Protein AF-A0A944UWL8-F1 (afdb_monomer)

Nearest PDB structures (foldseek):
  5gpy-assembly1_B  TM=2.880E-01  e=5.877E+00  Homo sapiens
  2qlz-assembly1_B  TM=2.282E-01  e=5.483E+00  unclassified

Radius of gyration: 17.54 Å; Cα contacts (8 Å, |Δi|>4): 72; chains: 1; bounding box: 35×22×51 Å

Secondary structure (DSSP, 8-state):
-TTS-HHHHHHHHHHHHHSEEEEEETTEEEEEE----------SSTTS-TT-SSS-----HHHHHHHHGGG-

pLDDT: mean 91.1, std 6.0, range [62.62, 97.12]

Sequence (72 aa):
MLEFEKSVLEVLRQPLEDGTITINRVNASYTYPAQFIMVGAMNPCPCGYLSDPDRDCLCSHRQVENYRSRLS

Foldseek 3Di:
DLPDDPVVVVQVPCCDVVQKDWDDDPVDIDIDGRDDDDDDDDAQFPVNCPPPPVDDDPDDPVRSVVSVVSVD

Mean predicted aligned error: 4.98 Å

Solvent-accessible surface area (backbone atoms only — not comparable to full-atom values): 4684 Å² total; per-residue (Å²): 80,83,87,52,60,67,73,63,57,57,62,48,50,51,24,71,72,69,31,32,45,76,51,80,50,100,90,49,75,48,76,45,86,38,80,75,88,88,85,83,64,66,67,78,28,90,85,52,26,72,83,44,94,91,43,86,53,88,69,52,71,68,54,32,52,63,51,59,53,64,82,108

Structure (mmCIF, N/CA/C/O backbone):
data_AF-A0A944UWL8-F1
#
_entry.id   AF-A0A944UWL8-F1
#
loop_
_atom_site.group_PDB
_atom_site.id
_atom_site.type_symbol
_atom_site.label_atom_id
_atom_site.label_alt_id
_atom_site.label_comp_id
_atom_site.label_asym_id
_atom_site.label_entity_id
_atom_site.label_seq_id
_atom_site.pdbx_PDB_ins_code
_atom_site.Cartn_x
_atom_site.Cartn_y
_atom_site.Cartn_z
_atom_site.occupancy
_atom_site.B_iso_or_equiv
_atom_site.auth_seq_id
_atom_site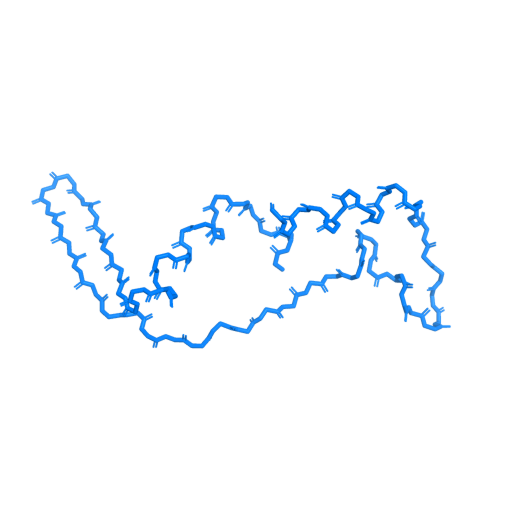.auth_comp_id
_atom_site.auth_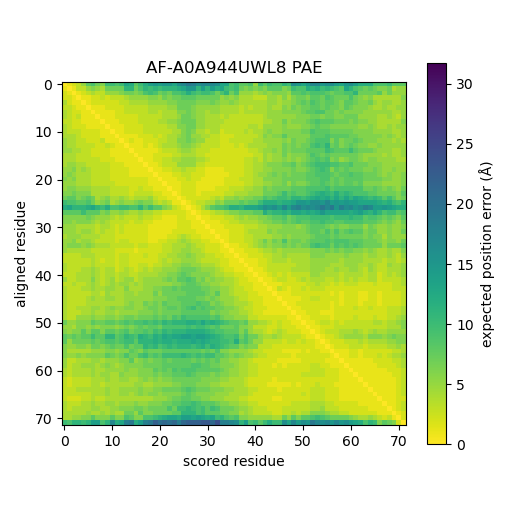asym_id
_atom_site.auth_atom_id
_atom_site.pdbx_PDB_model_num
ATOM 1 N N . MET A 1 1 ? -0.662 1.428 -5.244 1.00 70.44 1 MET A N 1
ATOM 2 C CA . MET A 1 1 ? -0.293 1.331 -3.810 1.00 70.44 1 MET A CA 1
ATOM 3 C C . MET A 1 1 ? 0.897 2.234 -3.521 1.00 70.44 1 MET A C 1
ATOM 5 O O . MET A 1 1 ? 0.778 3.109 -2.684 1.00 70.44 1 MET A O 1
ATOM 9 N N . LEU A 1 2 ? 2.000 2.088 -4.256 1.00 77.50 2 LEU A N 1
ATOM 10 C CA . LEU A 1 2 ? 3.214 2.910 -4.131 1.00 77.50 2 LEU A CA 1
ATOM 11 C C . LEU A 1 2 ? 3.036 4.403 -4.460 1.00 77.50 2 LEU A C 1
ATOM 13 O O . LEU A 1 2 ? 3.934 5.209 -4.223 1.00 77.50 2 LEU A O 1
ATOM 17 N N . GLU A 1 3 ? 1.892 4.750 -5.043 1.00 81.44 3 GLU A N 1
ATOM 18 C CA . GLU A 1 3 ? 1.443 6.101 -5.366 1.00 81.44 3 GLU A CA 1
ATOM 19 C C . GLU A 1 3 ? 0.833 6.833 -4.159 1.00 81.44 3 GLU A C 1
ATOM 21 O O . GLU A 1 3 ? 0.696 8.053 -4.199 1.00 81.44 3 GLU A O 1
ATOM 26 N N . PHE A 1 4 ? 0.463 6.108 -3.098 1.00 83.44 4 PHE A N 1
ATOM 27 C CA . PHE A 1 4 ? -0.062 6.690 -1.864 1.00 83.44 4 PHE A CA 1
ATOM 28 C C . PHE A 1 4 ? 1.067 6.948 -0.865 1.00 83.44 4 PHE A C 1
ATOM 30 O O . PHE A 1 4 ? 2.077 6.242 -0.844 1.00 83.44 4 PHE A O 1
ATOM 37 N N . GLU A 1 5 ? 0.890 7.957 -0.012 1.00 85.75 5 GLU A N 1
ATOM 38 C CA . GLU A 1 5 ? 1.836 8.226 1.068 1.00 8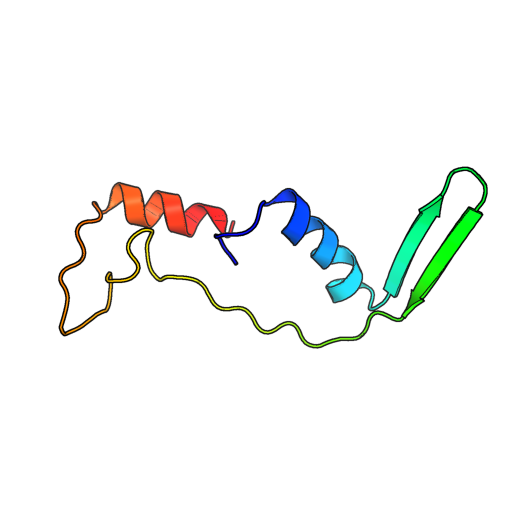5.75 5 GLU A CA 1
ATOM 39 C C . GLU A 1 5 ? 1.928 7.030 2.023 1.00 85.75 5 GLU A C 1
ATOM 41 O O . GLU A 1 5 ? 0.912 6.437 2.392 1.00 85.75 5 GLU A O 1
ATOM 46 N N . LYS A 1 6 ? 3.150 6.700 2.467 1.00 83.94 6 LYS A N 1
ATOM 47 C CA . LYS A 1 6 ? 3.393 5.562 3.370 1.00 83.94 6 LYS A CA 1
ATOM 48 C C . LYS A 1 6 ? 2.530 5.652 4.632 1.00 83.94 6 LYS A C 1
ATOM 50 O O . LYS A 1 6 ? 1.909 4.671 5.008 1.00 83.94 6 LYS A O 1
ATOM 55 N N . SER A 1 7 ? 2.410 6.844 5.219 1.00 87.69 7 SER A N 1
ATOM 56 C CA . S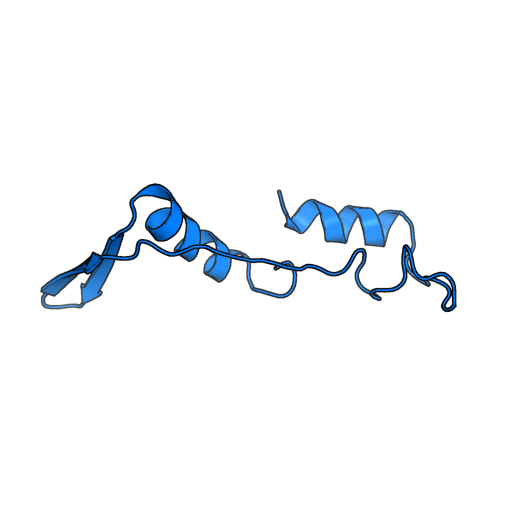ER A 1 7 ? 1.560 7.116 6.389 1.00 87.69 7 SER A CA 1
ATOM 57 C C . SER A 1 7 ? 0.105 6.676 6.196 1.00 87.69 7 SER A C 1
ATOM 59 O O . SER A 1 7 ? -0.489 6.118 7.113 1.00 87.69 7 SER A O 1
ATOM 61 N N . VAL A 1 8 ? -0.466 6.888 5.009 1.00 87.12 8 VAL A N 1
ATOM 62 C CA . VAL A 1 8 ? -1.853 6.517 4.694 1.00 87.12 8 VAL A CA 1
ATOM 63 C C . VAL A 1 8 ? -2.005 5.000 4.608 1.00 87.12 8 VAL A C 1
ATOM 65 O O . VAL A 1 8 ? -2.989 4.454 5.101 1.00 87.12 8 VAL A O 1
ATOM 68 N N . LEU A 1 9 ? -1.027 4.312 4.018 1.00 86.88 9 LEU A N 1
ATOM 69 C CA . LEU A 1 9 ? -1.036 2.852 3.915 1.00 86.88 9 LEU A CA 1
ATOM 70 C C . LEU A 1 9 ? -0.837 2.182 5.279 1.00 86.88 9 LEU A C 1
ATOM 72 O O . LEU A 1 9 ? -1.514 1.202 5.572 1.00 86.88 9 LEU A O 1
ATOM 76 N N . GLU A 1 10 ? 0.021 2.737 6.137 1.00 86.88 10 GLU A N 1
ATOM 77 C CA . GLU A 1 10 ? 0.237 2.222 7.497 1.00 86.88 10 GLU A CA 1
ATOM 78 C C . GLU A 1 10 ? -1.036 2.291 8.353 1.00 86.88 10 GLU A C 1
ATOM 80 O O . GLU A 1 10 ? -1.301 1.390 9.149 1.00 86.88 10 GLU A O 1
ATOM 85 N N . VAL A 1 11 ? -1.880 3.312 8.155 1.00 88.06 11 VAL A N 1
ATOM 86 C CA . VAL A 1 11 ? -3.180 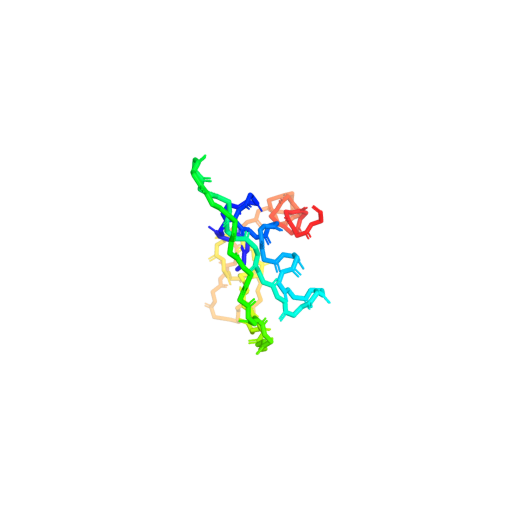3.410 8.845 1.00 88.06 11 VAL A CA 1
ATOM 87 C C . VAL A 1 11 ? -4.115 2.255 8.467 1.00 88.06 11 VAL A C 1
ATOM 89 O O . VAL A 1 11 ? -4.937 1.856 9.288 1.00 88.06 11 VAL A O 1
ATOM 92 N N . LEU A 1 12 ? -3.983 1.676 7.266 1.00 88.88 12 LEU A N 1
ATOM 93 C CA . LEU A 1 12 ? -4.774 0.513 6.845 1.00 88.88 12 LEU A CA 1
ATOM 94 C C . LEU A 1 12 ? -4.314 -0.797 7.497 1.00 88.88 12 LEU A C 1
ATOM 96 O O . LEU A 1 12 ? -5.087 -1.755 7.503 1.00 88.88 12 LEU A O 1
ATOM 100 N N . ARG A 1 13 ? -3.108 -0.847 8.080 1.00 88.88 13 ARG A N 1
ATOM 101 C CA . ARG A 1 13 ? -2.564 -2.067 8.690 1.00 88.88 13 ARG A CA 1
ATOM 102 C C . ARG A 1 13 ? -3.450 -2.564 9.831 1.00 88.88 13 ARG A C 1
ATOM 104 O O . ARG A 1 13 ? -3.830 -3.728 9.844 1.00 88.88 13 ARG A O 1
ATOM 111 N N . GLN A 1 14 ? -3.845 -1.667 10.737 1.00 88.50 14 GLN A N 1
ATOM 112 C CA . GLN A 1 14 ? -4.671 -2.041 11.884 1.00 88.50 14 GLN A CA 1
ATOM 113 C C . GLN A 1 14 ? -6.071 -2.551 11.465 1.00 88.50 14 GLN A C 1
ATOM 115 O O . GLN A 1 14 ? -6.430 -3.646 11.883 1.00 88.50 14 GLN A O 1
ATOM 120 N N . PRO A 1 15 ? -6.851 -1.864 10.601 1.00 93.31 15 PRO A N 1
ATOM 121 C CA . PRO A 1 15 ? -8.126 -2.394 10.111 1.00 93.31 15 PRO A CA 1
ATOM 122 C C . PRO A 1 15 ? -8.024 -3.751 9.410 1.00 93.31 15 PRO A C 1
ATOM 124 O O . PRO A 1 15 ? -8.918 -4.578 9.565 1.00 93.31 15 PRO A O 1
ATOM 127 N N . LEU A 1 16 ? -6.953 -3.984 8.646 1.00 93.25 16 LEU A N 1
ATOM 128 C CA . LEU A 1 16 ? -6.741 -5.250 7.941 1.00 93.25 16 LEU A CA 1
ATOM 129 C C . LEU A 1 16 ? -6.357 -6.398 8.883 1.00 93.25 16 LEU A C 1
ATOM 131 O O . LEU A 1 16 ? -6.731 -7.538 8.616 1.00 93.25 16 LEU A O 1
ATOM 135 N N . GLU A 1 17 ? -5.628 -6.108 9.962 1.00 92.88 17 GLU A N 1
ATOM 136 C CA . GLU A 1 17 ? -5.223 -7.097 10.969 1.00 92.88 17 GLU A CA 1
ATOM 137 C C . GLU A 1 17 ? -6.342 -7.385 11.979 1.00 92.88 17 GLU A C 1
ATOM 139 O O . GLU A 1 17 ? -6.686 -8.544 12.210 1.00 92.88 17 GLU A O 1
ATOM 144 N N . ASP A 1 18 ? -6.945 -6.338 12.543 1.00 94.50 18 ASP A N 1
ATOM 145 C CA . ASP A 1 18 ? -7.899 -6.439 13.653 1.00 94.50 18 ASP A CA 1
ATOM 146 C C . ASP A 1 18 ? -9.357 -6.547 13.180 1.00 94.50 18 ASP A C 1
ATOM 148 O O . ASP A 1 18 ? -10.255 -6.858 13.966 1.00 94.50 18 ASP A O 1
ATOM 152 N N . GLY A 1 19 ? -9.638 -6.214 11.915 1.00 95.38 19 GLY A N 1
ATOM 153 C CA . GLY A 1 19 ? -11.003 -6.144 11.386 1.00 95.38 19 GLY A CA 1
ATOM 154 C C . GLY A 1 19 ? -11.861 -5.055 12.037 1.00 95.38 19 GLY A C 1
ATOM 155 O O . GLY A 1 19 ? -13.088 -5.093 11.926 1.00 95.38 19 GLY A O 1
ATOM 156 N N . THR A 1 20 ? -11.249 -4.096 12.735 1.00 95.06 20 THR A N 1
ATOM 157 C CA . T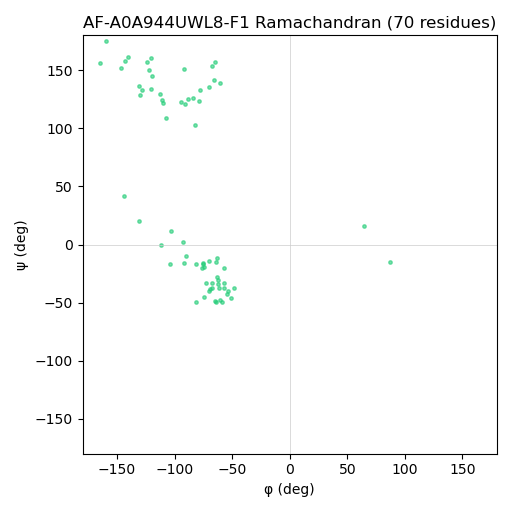HR A 1 20 ? -11.914 -2.970 13.404 1.00 95.06 20 THR A CA 1
ATOM 158 C C . THR A 1 20 ? -11.069 -1.704 13.291 1.00 95.06 20 THR A C 1
ATOM 160 O O . THR A 1 20 ? -9.863 -1.762 13.066 1.00 95.06 20 THR A O 1
ATOM 163 N N . ILE A 1 21 ? -11.701 -0.539 13.425 1.00 93.75 21 ILE A N 1
ATOM 164 C CA . ILE A 1 21 ? -11.012 0.754 13.451 1.00 93.75 21 ILE A CA 1
ATOM 165 C C . ILE A 1 21 ? -11.484 1.582 14.641 1.00 93.75 21 ILE A C 1
ATOM 167 O O . ILE A 1 21 ? -12.685 1.672 14.907 1.00 93.75 21 ILE A O 1
ATOM 171 N N . THR A 1 22 ? -10.540 2.220 15.332 1.00 93.12 22 THR A N 1
ATOM 172 C CA . THR A 1 22 ? -10.822 3.094 16.475 1.00 93.12 22 THR A CA 1
ATOM 173 C C . THR A 1 22 ? -10.535 4.549 16.122 1.00 93.12 22 THR A C 1
ATOM 175 O O . THR A 1 22 ? -9.428 4.905 15.724 1.00 93.12 22 THR A O 1
ATOM 178 N N . ILE A 1 23 ? -11.538 5.410 16.290 1.00 91.88 23 ILE A N 1
ATOM 179 C CA . ILE A 1 23 ? -11.469 6.845 16.016 1.00 91.88 23 ILE A CA 1
ATOM 180 C C . ILE A 1 23 ? -11.449 7.596 17.347 1.00 91.88 23 ILE A C 1
ATOM 182 O O . ILE A 1 23 ? -12.470 7.696 18.031 1.00 91.88 23 ILE A O 1
ATOM 186 N N . ASN A 1 24 ? -10.296 8.174 17.682 1.00 93.31 24 ASN A N 1
ATOM 187 C CA . ASN A 1 24 ? -10.134 9.027 18.857 1.00 93.31 24 ASN A CA 1
ATOM 188 C C . ASN A 1 24 ? -10.452 10.491 18.515 1.00 93.31 24 ASN A C 1
ATOM 190 O O . ASN A 1 24 ? -9.878 11.082 17.599 1.00 93.31 24 ASN A O 1
ATOM 194 N N . ARG A 1 25 ? -11.375 11.087 19.266 1.00 93.88 25 ARG A N 1
ATOM 195 C CA . ARG A 1 25 ? -11.745 12.508 19.239 1.00 93.88 25 ARG A CA 1
ATOM 196 C C . ARG A 1 25 ? -11.505 13.100 20.628 1.00 93.88 25 ARG A C 1
ATOM 198 O O . ARG A 1 25 ? -11.475 12.371 21.611 1.00 93.88 25 ARG A O 1
ATOM 205 N N . VAL A 1 26 ? -11.396 14.427 20.717 1.00 94.00 26 VAL A N 1
ATOM 206 C CA . VAL A 1 26 ? -11.081 15.152 21.969 1.00 94.00 26 VAL A CA 1
ATOM 207 C C . VAL A 1 26 ? -11.936 14.697 23.161 1.00 94.00 26 VAL A C 1
ATOM 209 O O . VAL A 1 26 ? -11.419 14.577 24.263 1.00 94.00 26 VAL A O 1
ATOM 212 N N . ASN A 1 27 ? -13.218 14.391 22.934 1.00 95.25 27 ASN A N 1
ATOM 213 C CA . ASN A 1 27 ? -14.165 14.044 23.998 1.00 95.25 27 ASN A CA 1
ATOM 214 C C . ASN A 1 27 ? -14.631 12.577 23.985 1.00 95.25 27 ASN A C 1
ATOM 216 O O . ASN A 1 27 ? -15.481 12.222 24.796 1.00 95.25 27 ASN A O 1
ATOM 220 N N . ALA A 1 28 ? -14.167 11.742 23.047 1.00 95.56 28 ALA A N 1
ATOM 221 C CA . ALA A 1 28 ? -14.679 10.377 22.904 1.00 95.56 28 ALA A CA 1
ATOM 222 C C . ALA A 1 28 ? -13.788 9.480 22.037 1.00 95.56 28 ALA A C 1
ATOM 224 O O . ALA A 1 28 ? -13.093 9.950 21.137 1.00 95.56 28 ALA A O 1
ATOM 225 N N . SER A 1 29 ? -13.896 8.172 22.259 1.00 96.56 29 SER A N 1
ATOM 226 C CA . SER A 1 29 ? -13.317 7.130 21.411 1.00 96.56 29 SER A CA 1
ATOM 227 C C . SER A 1 29 ? -14.435 6.234 20.884 1.00 96.56 29 SER A C 1
ATOM 229 O O . SER A 1 29 ? -15.324 5.852 21.646 1.00 96.56 29 SER A O 1
ATOM 231 N N . TYR A 1 30 ? -14.409 5.931 19.587 1.00 96.06 30 TYR A N 1
ATOM 232 C CA . TYR A 1 30 ? -15.418 5.101 18.927 1.00 96.06 30 TYR A CA 1
ATOM 233 C C . TYR A 1 30 ? -14.743 3.976 18.150 1.00 96.06 30 TYR A C 1
ATOM 235 O O . TYR A 1 30 ? -13.832 4.250 17.372 1.00 96.06 30 TYR A O 1
ATOM 243 N N . THR A 1 31 ? -15.227 2.745 18.301 1.00 95.62 31 THR A N 1
ATOM 244 C CA . THR A 1 31 ? -14.729 1.580 17.558 1.00 95.62 31 THR A CA 1
ATOM 245 C C . THR A 1 31 ? -15.801 1.065 16.605 1.00 95.62 31 THR A C 1
ATOM 247 O O . THR A 1 31 ? -16.941 0.846 17.013 1.00 95.62 31 THR A O 1
ATOM 250 N N . TYR A 1 32 ? -15.430 0.867 15.340 1.00 94.69 32 TYR A N 1
ATOM 251 C CA . TYR A 1 32 ? -16.314 0.388 14.276 1.00 94.69 32 TYR A CA 1
ATOM 252 C C . TYR A 1 32 ? -15.767 -0.894 13.635 1.00 94.69 32 TYR A C 1
ATOM 254 O O . TYR A 1 32 ? -14.546 -1.064 13.572 1.00 94.69 32 TYR A O 1
ATOM 262 N N . PRO A 1 33 ? -16.637 -1.785 13.124 1.00 96.00 33 PRO A N 1
ATOM 263 C CA . PRO A 1 33 ? -16.201 -2.929 12.332 1.00 96.00 33 PRO A CA 1
ATOM 264 C C . PRO A 1 33 ? -15.582 -2.466 11.005 1.00 96.00 33 PRO A C 1
ATOM 266 O O . PRO A 1 33 ? -16.067 -1.530 10.372 1.00 96.00 33 PRO A O 1
ATOM 269 N N . ALA A 1 34 ? -14.519 -3.142 10.581 1.00 94.88 34 ALA A N 1
ATOM 270 C CA . ALA A 1 34 ? -13.743 -2.839 9.381 1.00 94.88 34 ALA A CA 1
ATOM 271 C C . ALA A 1 34 ? -13.244 -4.125 8.693 1.00 94.88 34 ALA A C 1
ATOM 273 O O . ALA A 1 34 ? -12.107 -4.200 8.241 1.00 94.88 34 ALA A O 1
ATOM 274 N N . GLN A 1 35 ? -14.087 -5.156 8.608 1.00 94.81 35 GLN A N 1
ATOM 275 C CA . GLN A 1 35 ? -13.766 -6.381 7.872 1.00 94.81 35 GLN A CA 1
ATOM 276 C C . GLN A 1 35 ? -14.051 -6.179 6.381 1.00 94.81 35 GLN A C 1
ATOM 278 O O . GLN A 1 35 ? -15.203 -6.202 5.948 1.00 94.81 35 GLN A O 1
ATOM 283 N N . PHE A 1 36 ? -13.000 -5.963 5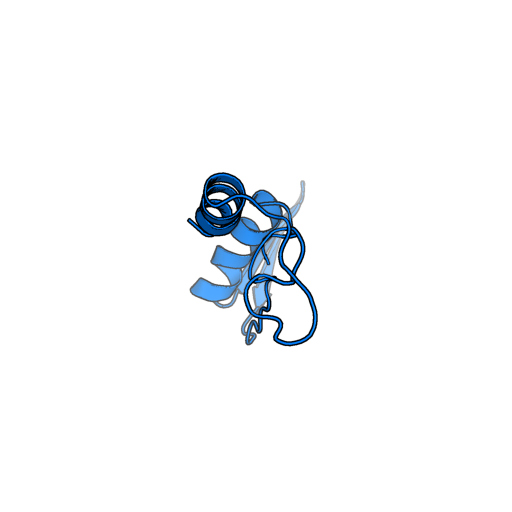.593 1.00 92.44 36 PHE A N 1
ATOM 284 C CA . PHE A 1 36 ? -13.093 -5.786 4.144 1.00 92.44 36 PHE A CA 1
ATOM 285 C C . PHE A 1 36 ? -11.937 -6.487 3.423 1.00 92.44 36 PHE A C 1
ATOM 287 O O . PHE A 1 36 ? -10.905 -6.793 4.013 1.00 92.44 36 PHE A O 1
ATOM 294 N N . ILE A 1 37 ? -12.113 -6.728 2.123 1.00 92.62 37 ILE A N 1
ATOM 295 C CA . ILE A 1 37 ? -11.053 -7.238 1.249 1.00 92.62 37 ILE A CA 1
ATOM 296 C C . ILE A 1 37 ? -10.374 -6.045 0.580 1.00 92.62 37 ILE A C 1
ATOM 298 O O . ILE A 1 37 ? -11.027 -5.266 -0.115 1.00 92.62 37 ILE A O 1
ATOM 302 N N . MET A 1 38 ? -9.060 -5.914 0.762 1.00 90.31 38 MET A N 1
ATOM 303 C CA . MET A 1 38 ? -8.256 -4.925 0.047 1.00 90.31 38 MET A CA 1
ATOM 304 C C . MET A 1 38 ? -7.700 -5.529 -1.242 1.00 90.31 38 MET A C 1
ATOM 306 O O . MET A 1 38 ? -6.942 -6.495 -1.209 1.00 90.31 38 MET A O 1
ATOM 310 N N . VAL A 1 39 ? -8.033 -4.918 -2.377 1.00 91.19 39 VAL A N 1
ATOM 311 C CA . VAL A 1 39 ? -7.438 -5.239 -3.679 1.00 91.19 39 VAL A CA 1
ATOM 312 C C . VAL A 1 39 ? -6.569 -4.063 -4.103 1.00 91.19 39 VAL A C 1
ATOM 314 O O . VAL A 1 39 ? -7.044 -2.933 -4.194 1.00 91.19 39 VAL A O 1
ATOM 317 N N . GLY A 1 40 ? -5.284 -4.320 -4.328 1.00 88.56 40 GLY A N 1
ATOM 318 C CA . GLY A 1 40 ? -4.309 -3.303 -4.703 1.00 88.56 40 GLY A CA 1
ATOM 319 C C . GLY A 1 40 ? -3.673 -3.594 -6.055 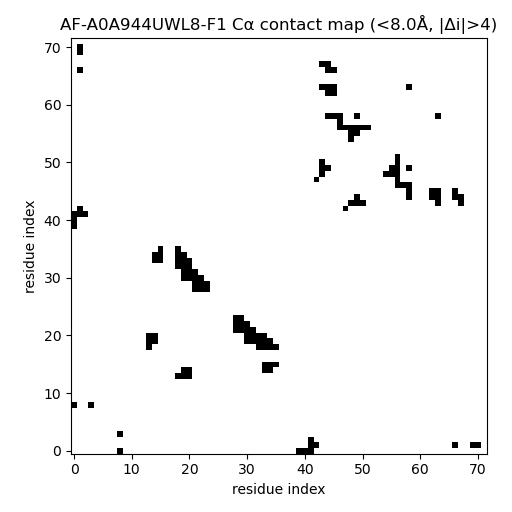1.00 88.56 40 GLY A C 1
ATOM 320 O O . GLY A 1 40 ? -3.403 -4.743 -6.390 1.00 88.56 40 GLY A O 1
ATOM 321 N N . ALA A 1 41 ? -3.382 -2.530 -6.798 1.00 88.62 41 ALA A N 1
ATOM 322 C CA . ALA A 1 41 ? -2.509 -2.556 -7.962 1.00 88.62 41 ALA A CA 1
ATOM 323 C C . ALA A 1 41 ? -1.373 -1.543 -7.772 1.00 88.62 41 ALA A C 1
ATOM 325 O O . ALA A 1 41 ? -1.481 -0.586 -6.991 1.00 88.62 41 ALA A O 1
ATOM 326 N N . MET A 1 42 ? -0.271 -1.767 -8.473 1.00 89.00 42 MET A N 1
ATOM 327 C CA . MET A 1 42 ? 0.876 -0.867 -8.516 1.00 89.00 42 MET A CA 1
ATOM 328 C C . MET A 1 42 ? 1.513 -0.942 -9.893 1.00 89.00 42 MET A C 1
ATOM 330 O O . MET A 1 42 ? 1.448 -1.982 -10.553 1.00 89.00 42 MET A O 1
ATOM 334 N N . ASN A 1 43 ? 2.151 0.146 -10.305 1.00 92.12 43 ASN A N 1
ATOM 335 C CA . ASN A 1 43 ? 2.932 0.128 -11.530 1.00 92.12 43 ASN A CA 1
ATOM 336 C C . ASN A 1 43 ? 4.172 -0.775 -11.363 1.00 92.12 43 ASN A C 1
ATOM 338 O O . ASN A 1 43 ? 4.672 -0.945 -10.250 1.00 92.12 43 ASN A O 1
ATOM 342 N N . PRO A 1 44 ? 4.716 -1.361 -12.444 1.00 91.44 44 PRO A N 1
ATOM 343 C CA . PRO A 1 44 ? 5.918 -2.197 -12.362 1.00 91.44 44 PRO A CA 1
ATOM 344 C C . PRO A 1 44 ? 7.212 -1.382 -12.151 1.00 91.44 44 PRO A C 1
ATOM 346 O O . PRO A 1 44 ? 8.233 -1.935 -11.723 1.00 91.44 44 PRO A O 1
ATOM 349 N N . CYS A 1 45 ? 7.164 -0.080 -12.456 1.00 93.31 45 CYS A N 1
ATOM 350 C CA . CYS A 1 45 ? 8.208 0.938 -12.299 1.00 93.31 45 CYS A CA 1
ATOM 351 C C . CYS A 1 45 ? 7.568 2.350 -12.294 1.00 93.31 45 CYS A C 1
ATOM 353 O O . CYS A 1 45 ? 6.377 2.463 -12.589 1.00 93.31 45 CYS A O 1
ATOM 355 N N . PRO A 1 46 ? 8.329 3.440 -12.054 1.00 92.31 46 PRO A N 1
ATOM 356 C CA . PRO A 1 46 ? 7.785 4.803 -12.062 1.00 92.31 46 PRO A CA 1
ATOM 357 C C . PRO A 1 46 ? 7.102 5.232 -13.366 1.00 92.31 46 PRO A C 1
ATOM 359 O O . PRO A 1 46 ? 6.162 6.017 -13.316 1.00 92.31 46 PRO A O 1
ATOM 362 N N . CYS A 1 47 ? 7.572 4.755 -14.525 1.00 93.50 47 CYS A N 1
ATOM 363 C CA . CYS A 1 47 ? 6.976 5.112 -15.816 1.00 93.50 47 CYS A CA 1
ATOM 364 C C . CYS A 1 47 ? 5.861 4.158 -16.271 1.00 93.50 47 CYS A C 1
ATOM 366 O O . CYS A 1 47 ? 5.177 4.471 -17.236 1.00 93.50 47 CYS A O 1
ATOM 368 N N . GLY A 1 48 ? 5.670 3.018 -15.601 1.00 93.56 48 GLY A N 1
ATOM 369 C CA . GLY A 1 48 ? 4.619 2.044 -15.912 1.00 93.56 48 GLY A CA 1
ATOM 370 C C . GLY A 1 48 ? 4.957 0.983 -16.968 1.00 93.56 48 GLY A C 1
ATOM 371 O O . GLY A 1 48 ? 4.279 -0.036 -17.005 1.00 93.56 48 GLY A O 1
ATOM 372 N N . TYR A 1 49 ? 6.017 1.151 -17.766 1.00 96.06 49 TYR A N 1
ATOM 373 C CA . TYR A 1 49 ? 6.244 0.342 -18.981 1.00 96.06 49 TYR A CA 1
ATOM 374 C C . TYR A 1 49 ? 7.303 -0.764 -18.859 1.00 96.06 49 TYR A C 1
ATOM 376 O O . TYR A 1 49 ? 7.720 -1.332 -19.858 1.00 96.06 49 TYR A O 1
ATOM 384 N N . LEU A 1 50 ? 7.781 -1.096 -17.653 1.00 93.94 50 LEU A N 1
ATOM 385 C CA . LEU A 1 50 ? 8.882 -2.066 -17.473 1.00 93.94 50 LEU A CA 1
ATOM 386 C C . LEU A 1 50 ? 8.616 -3.461 -18.075 1.00 93.94 50 LEU A C 1
ATOM 388 O O . LEU A 1 50 ? 9.559 -4.209 -18.312 1.00 93.94 50 LEU A O 1
ATOM 392 N N . SER A 1 51 ? 7.355 -3.812 -18.306 1.00 91.88 51 SER A N 1
ATOM 393 C CA . SER A 1 51 ? 6.921 -5.091 -18.878 1.00 91.88 51 SER A CA 1
ATOM 394 C C . SER A 1 51 ? 5.934 -4.910 -20.037 1.00 91.88 51 SER A C 1
ATOM 396 O O . SER A 1 51 ? 5.158 -5.819 -20.321 1.00 91.88 51 SER A O 1
ATOM 398 N N . ASP A 1 52 ? 5.914 -3.727 -20.652 1.00 94.88 52 ASP A N 1
ATOM 399 C CA . ASP A 1 52 ? 5.035 -3.415 -21.779 1.00 94.88 52 ASP A CA 1
ATOM 400 C C . ASP A 1 52 ? 5.684 -3.902 -23.095 1.00 94.88 52 ASP A C 1
ATOM 402 O O . ASP A 1 52 ? 6.850 -3.586 -23.339 1.00 94.88 52 ASP A O 1
ATOM 406 N N . PRO A 1 53 ? 4.991 -4.711 -23.919 1.00 93.44 53 PRO A N 1
ATOM 407 C CA . PRO A 1 53 ? 5.541 -5.218 -25.177 1.00 93.44 53 PRO A CA 1
ATOM 408 C C . PRO A 1 53 ? 5.562 -4.172 -26.304 1.00 93.44 53 PRO A C 1
ATOM 410 O O . PRO A 1 53 ? 6.318 -4.338 -27.259 1.00 93.44 53 PRO A O 1
ATOM 413 N N . ASP A 1 54 ? 4.748 -3.118 -26.200 1.00 95.31 54 ASP A N 1
ATOM 414 C CA . ASP A 1 54 ? 4.562 -2.093 -27.231 1.00 95.31 54 ASP A CA 1
ATOM 415 C C . ASP A 1 54 ? 5.291 -0.779 -26.891 1.00 95.31 54 ASP A C 1
ATOM 417 O O . ASP A 1 54 ? 5.473 0.078 -27.763 1.00 95.31 54 ASP A O 1
ATOM 421 N N . ARG A 1 55 ? 5.696 -0.584 -25.627 1.00 94.88 55 ARG A N 1
ATOM 422 C CA . ARG A 1 55 ? 6.369 0.635 -25.147 1.00 94.88 55 ARG A CA 1
ATOM 423 C C . ARG A 1 55 ? 7.642 0.352 -24.365 1.00 94.88 55 ARG A C 1
ATOM 425 O O . ARG A 1 55 ? 7.627 -0.317 -23.338 1.00 94.88 55 ARG A O 1
ATOM 432 N N . ASP A 1 56 ? 8.721 1.017 -24.769 1.00 94.38 56 ASP A N 1
ATOM 433 C CA . ASP A 1 56 ? 9.992 0.944 -24.057 1.00 94.38 56 ASP A CA 1
ATOM 434 C C . ASP A 1 56 ? 9.950 1.653 -22.693 1.00 94.38 56 ASP A C 1
ATOM 436 O O . ASP A 1 56 ? 9.505 2.797 -22.538 1.00 94.38 56 ASP A O 1
ATOM 440 N N . CYS A 1 57 ? 10.505 0.984 -21.685 1.00 96.06 57 CYS A N 1
ATOM 441 C CA . CYS A 1 57 ? 10.739 1.560 -20.370 1.00 96.06 57 CYS A CA 1
ATOM 442 C C . CYS A 1 57 ? 11.992 2.445 -20.370 1.00 96.06 57 CYS A C 1
ATOM 444 O O . CYS A 1 57 ? 13.097 1.980 -20.632 1.00 96.06 57 CYS A O 1
ATOM 446 N N . LEU A 1 58 ? 11.838 3.712 -19.977 1.00 96.31 58 LEU A N 1
ATOM 447 C CA .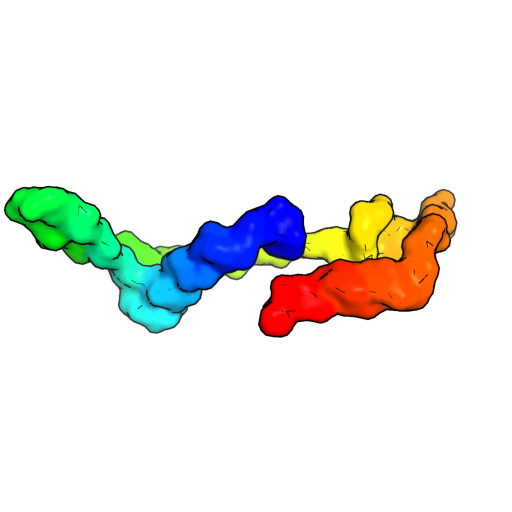 LEU A 1 58 ? 12.949 4.670 -19.864 1.00 96.31 58 LEU A CA 1
ATOM 448 C C . LEU A 1 58 ? 13.579 4.732 -18.460 1.00 96.31 58 LEU A C 1
ATOM 450 O O . LEU A 1 58 ? 14.455 5.558 -18.204 1.00 96.31 58 LEU A O 1
ATOM 454 N N . CYS A 1 59 ? 13.120 3.907 -17.514 1.00 96.31 59 CYS A N 1
ATOM 455 C CA . CYS A 1 59 ? 13.681 3.885 -16.165 1.00 96.31 59 CYS A CA 1
ATOM 456 C C . CYS A 1 59 ? 15.013 3.128 -16.132 1.00 96.31 59 CYS A C 1
ATOM 458 O O . CYS A 1 59 ? 15.112 1.994 -16.591 1.00 96.31 59 CYS A O 1
ATOM 460 N N . SER A 1 60 ? 16.018 3.713 -15.484 1.00 97.12 60 SER A N 1
ATOM 461 C CA . SER A 1 60 ? 17.240 2.994 -15.110 1.00 97.12 60 SER A CA 1
ATOM 462 C C . SER A 1 60 ? 16.955 1.882 -14.093 1.00 97.12 60 SER A C 1
ATOM 464 O O . SER A 1 60 ? 16.009 1.970 -13.305 1.00 97.12 60 SER A O 1
ATOM 466 N N . HIS A 1 61 ? 17.836 0.880 -14.035 1.00 95.38 61 HIS A N 1
ATOM 467 C CA . HIS A 1 61 ? 17.753 -0.213 -13.057 1.00 95.38 61 HIS A CA 1
ATOM 468 C C . HIS A 1 61 ? 17.605 0.304 -11.616 1.00 95.38 61 HIS A C 1
ATOM 470 O O . HIS A 1 61 ? 16.693 -0.090 -10.894 1.00 95.38 61 HIS A O 1
ATOM 476 N N . ARG A 1 62 ? 18.422 1.297 -11.241 1.00 96.62 62 ARG A N 1
ATOM 477 C CA . ARG A 1 62 ? 18.380 1.933 -9.916 1.00 96.62 62 ARG A CA 1
ATOM 478 C C . ARG A 1 62 ? 17.041 2.620 -9.629 1.00 96.62 62 ARG A C 1
ATOM 480 O O . ARG A 1 62 ? 16.571 2.592 -8.497 1.00 96.62 62 ARG A O 1
ATOM 487 N N . GLN A 1 63 ? 16.409 3.251 -10.624 1.00 95.19 63 GLN A N 1
ATOM 488 C CA . GLN A 1 63 ? 15.082 3.858 -10.443 1.00 95.19 63 GLN A CA 1
ATOM 489 C C . GLN A 1 63 ? 14.000 2.801 -10.211 1.00 95.19 63 GLN A C 1
ATOM 491 O O . GLN A 1 63 ? 13.103 3.027 -9.399 1.00 95.19 63 GLN A O 1
ATOM 496 N N . VAL A 1 64 ? 14.090 1.655 -10.891 1.00 94.56 64 VAL A N 1
ATOM 497 C CA . VAL A 1 64 ? 13.171 0.527 -10.687 1.00 94.56 64 VAL A CA 1
ATOM 498 C C . VAL A 1 64 ? 13.330 -0.048 -9.281 1.00 94.56 64 VAL A C 1
ATOM 500 O O . VAL A 1 64 ? 12.334 -0.204 -8.574 1.00 94.56 64 VAL A O 1
ATOM 503 N N . GLU A 1 65 ? 14.564 -0.309 -8.850 1.00 93.44 65 GLU A N 1
ATOM 504 C CA . GLU A 1 65 ? 14.859 -0.818 -7.505 1.00 93.44 65 GLU A CA 1
ATOM 505 C C . GLU A 1 65 ? 14.351 0.133 -6.419 1.00 93.44 65 GLU A C 1
ATOM 507 O O . GLU A 1 65 ? 13.600 -0.287 -5.540 1.00 93.44 65 GLU A O 1
ATOM 512 N N . ASN A 1 66 ? 14.667 1.427 -6.531 1.00 92.19 66 ASN A N 1
ATOM 513 C CA . ASN A 1 66 ? 14.224 2.449 -5.579 1.00 92.19 66 ASN A CA 1
ATOM 514 C C . ASN A 1 66 ? 12.697 2.610 -5.527 1.00 92.19 66 ASN A C 1
ATOM 516 O O . ASN A 1 66 ? 12.147 3.035 -4.513 1.00 92.19 66 ASN A O 1
ATOM 520 N N . TYR A 1 67 ? 11.997 2.360 -6.635 1.00 91.50 67 TYR A N 1
ATOM 521 C CA . TYR A 1 67 ? 10.539 2.420 -6.661 1.00 91.50 67 TYR A CA 1
ATOM 522 C C . TYR A 1 67 ? 9.932 1.203 -5.962 1.00 91.50 67 TYR A C 1
ATOM 524 O O . TYR A 1 67 ? 9.053 1.359 -5.118 1.00 91.50 67 TYR A O 1
ATOM 532 N N . ARG A 1 68 ? 10.449 0.002 -6.247 1.00 88.88 68 ARG A N 1
ATOM 533 C CA . ARG A 1 68 ? 9.988 -1.248 -5.624 1.00 88.88 68 ARG A CA 1
ATOM 534 C C . ARG A 1 68 ? 10.308 -1.318 -4.134 1.00 88.88 68 ARG A C 1
ATOM 536 O O . ARG A 1 68 ? 9.497 -1.840 -3.377 1.00 88.88 68 ARG A O 1
ATOM 543 N N . SER A 1 69 ? 11.426 -0.742 -3.696 1.00 88.31 69 SER A N 1
ATOM 544 C CA . SER A 1 69 ? 11.802 -0.709 -2.278 1.00 88.31 69 SER A CA 1
ATOM 545 C C . SER A 1 69 ? 10.828 0.088 -1.406 1.00 88.31 69 SER A C 1
ATOM 547 O O . SER A 1 69 ? 10.864 -0.043 -0.190 1.00 88.31 69 SER A O 1
ATOM 549 N N . ARG A 1 70 ? 9.945 0.910 -1.993 1.00 84.19 70 ARG A N 1
ATOM 550 C CA . ARG A 1 70 ? 8.891 1.622 -1.250 1.00 84.19 70 ARG A CA 1
ATOM 551 C C . ARG A 1 70 ? 7.785 0.698 -0.727 1.00 84.19 70 ARG A C 1
ATOM 553 O O . ARG A 1 70 ? 6.995 1.146 0.095 1.00 84.19 70 ARG A O 1
ATOM 560 N N . LEU A 1 71 ? 7.711 -0.550 -1.204 1.00 77.50 71 LEU A N 1
ATOM 561 C CA . LEU A 1 71 ? 6.793 -1.570 -0.678 1.00 77.50 71 LEU A CA 1
ATOM 562 C C . LEU A 1 71 ? 7.250 -2.143 0.667 1.00 77.50 71 LEU A C 1
ATOM 564 O O . LEU A 1 71 ? 6.462 -2.819 1.320 1.00 77.50 71 LEU A O 1
ATOM 568 N N . SER A 1 72 ? 8.523 -1.947 1.027 1.00 62.62 72 SER A N 1
ATOM 569 C CA . SER A 1 72 ? 9.175 -2.570 2.182 1.00 62.62 72 SER A CA 1
ATOM 570 C C . SER A 1 72 ? 9.229 -1.668 3.419 1.00 62.62 72 SER A C 1
ATOM 572 O O . SER A 1 72 ? 9.204 -0.411 3.314 1.00 62.62 72 SER A O 1
#